Protein AF-A0A7C9EKF6-F1 (afdb_monomer)

Secondary structure (DSSP, 8-state):
----TTSBPP-EEEEE-TTSSS--EEEEE-SS--BS-EEEE-TTS-EEEE--EEEE-SSTT-EEEE--S-EEE-TTSPTTSSEEEPPP-SS---TTEEEEE-TTS-EEEEES---TT--SSSSSPPP---EEE--GGGSGGGGGG--------S---TT-----

Structure (mmCIF, N/CA/C/O backbone):
data_AF-A0A7C9EKF6-F1
#
_entry.id   AF-A0A7C9EKF6-F1
#
loop_
_atom_site.group_PDB
_atom_site.id
_atom_site.type_symbol
_atom_site.label_atom_id
_atom_site.label_alt_id
_atom_site.label_comp_id
_atom_site.label_asym_id
_atom_site.label_entity_id
_atom_site.label_seq_id
_atom_site.pdbx_PDB_ins_code
_atom_site.Cartn_x
_atom_site.Cartn_y
_atom_site.Cartn_z
_atom_site.occupancy
_atom_site.B_iso_or_equiv
_atom_site.auth_seq_id
_atom_site.auth_comp_id
_atom_site.auth_asym_id
_atom_site.auth_atom_id
_atom_site.pdbx_PDB_model_num
ATOM 1 N N . ILE A 1 1 ? 19.848 14.556 -19.584 1.00 53.09 1 ILE A N 1
ATOM 2 C CA . ILE A 1 1 ? 20.195 13.700 -18.424 1.00 53.09 1 ILE A CA 1
ATOM 3 C C . ILE A 1 1 ? 19.527 12.355 -18.681 1.00 53.09 1 ILE A C 1
ATOM 5 O O . ILE A 1 1 ? 18.307 12.338 -18.763 1.00 53.09 1 ILE A O 1
ATOM 9 N N . LYS A 1 2 ? 20.280 11.275 -18.939 1.00 56.12 2 LYS A N 1
ATOM 10 C CA . LYS A 1 2 ? 19.692 9.925 -18.949 1.00 56.12 2 LYS A CA 1
ATOM 11 C C . LYS A 1 2 ? 19.492 9.539 -17.488 1.00 56.12 2 LYS A C 1
ATOM 13 O O . LYS A 1 2 ? 20.471 9.480 -16.753 1.00 56.12 2 LYS A O 1
ATOM 18 N N . MET A 1 3 ? 18.243 9.377 -17.076 1.00 79.69 3 MET A N 1
ATOM 19 C CA . MET A 1 3 ? 17.925 8.862 -15.749 1.00 79.69 3 MET A CA 1
ATOM 20 C C . MET A 1 3 ? 18.170 7.351 -15.751 1.00 79.69 3 MET A C 1
ATOM 22 O O . MET A 1 3 ? 17.822 6.673 -16.718 1.00 79.69 3 MET A O 1
ATOM 26 N N . ASP A 1 4 ? 18.813 6.845 -14.704 1.00 87.94 4 ASP A N 1
ATOM 27 C CA . ASP A 1 4 ? 19.128 5.428 -14.551 1.00 87.94 4 ASP A CA 1
ATOM 28 C C . ASP A 1 4 ? 18.017 4.734 -13.755 1.00 87.94 4 ASP A C 1
ATOM 30 O O . ASP A 1 4 ? 17.810 4.997 -12.570 1.00 87.94 4 ASP A O 1
ATOM 34 N N . THR A 1 5 ? 17.295 3.847 -14.436 1.00 90.75 5 THR A N 1
ATOM 35 C CA . THR A 1 5 ? 16.162 3.098 -13.873 1.00 90.75 5 THR A CA 1
ATOM 36 C C . THR A 1 5 ? 16.583 1.995 -12.901 1.00 90.75 5 THR A C 1
ATOM 38 O O . THR A 1 5 ? 15.719 1.384 -12.275 1.00 90.75 5 THR A O 1
ATOM 41 N N . THR A 1 6 ? 17.886 1.727 -12.776 1.00 93.25 6 THR A N 1
ATOM 42 C CA . THR A 1 6 ? 18.444 0.642 -11.956 1.00 93.25 6 THR A CA 1
ATOM 43 C C . THR A 1 6 ? 18.932 1.109 -10.588 1.00 93.25 6 THR A C 1
ATOM 45 O O . THR A 1 6 ? 19.196 0.274 -9.722 1.00 93.25 6 THR A O 1
ATOM 48 N N . ILE A 1 7 ? 18.994 2.428 -10.353 1.00 95.19 7 ILE A N 1
ATOM 49 C CA . ILE A 1 7 ? 19.377 2.988 -9.051 1.00 95.19 7 ILE A CA 1
ATOM 50 C C . ILE A 1 7 ? 18.410 2.450 -7.989 1.00 95.19 7 ILE A C 1
ATOM 52 O O . ILE A 1 7 ? 17.205 2.669 -8.125 1.00 95.19 7 ILE A O 1
ATOM 56 N N . PRO A 1 8 ? 18.889 1.746 -6.950 1.00 96.50 8 PRO A N 1
ATOM 57 C CA . PRO A 1 8 ? 18.015 1.152 -5.951 1.00 96.50 8 PRO A CA 1
ATOM 58 C C . PRO A 1 8 ? 17.297 2.231 -5.136 1.00 96.50 8 PRO A C 1
ATOM 60 O O . PRO A 1 8 ? 17.878 3.254 -4.769 1.00 96.50 8 PRO A O 1
ATOM 63 N N . ALA A 1 9 ? 16.029 1.978 -4.833 1.00 96.62 9 ALA A N 1
ATOM 64 C CA . ALA A 1 9 ? 15.274 2.742 -3.857 1.00 96.62 9 ALA A CA 1
ATOM 65 C C . ALA A 1 9 ? 15.889 2.579 -2.456 1.00 96.62 9 ALA A C 1
ATOM 67 O O . ALA A 1 9 ? 16.579 1.598 -2.170 1.00 96.62 9 ALA A O 1
ATOM 68 N N . HIS A 1 10 ? 15.595 3.522 -1.562 1.00 95.62 10 HIS A N 1
ATOM 69 C CA . HIS A 1 10 ? 15.954 3.397 -0.152 1.00 95.62 10 HIS A CA 1
ATOM 70 C C . HIS A 1 10 ? 14.870 2.619 0.612 1.00 95.62 10 HIS A C 1
ATOM 72 O O . HIS A 1 10 ? 13.678 2.771 0.329 1.00 95.62 10 HIS A O 1
ATOM 78 N N . GLY A 1 11 ? 15.282 1.772 1.558 1.00 96.00 11 GLY A N 1
ATOM 79 C CA . GLY A 1 11 ? 14.382 0.938 2.364 1.00 96.00 11 GLY A CA 1
ATOM 80 C C . GLY A 1 11 ? 13.872 1.598 3.645 1.00 96.00 11 GLY A C 1
ATOM 81 O O . GLY A 1 11 ? 12.924 1.094 4.242 1.00 96.00 11 GLY A O 1
ATOM 82 N N . SER A 1 12 ? 14.454 2.728 4.054 1.00 96.31 12 SER A N 1
ATOM 83 C CA . SER A 1 12 ? 14.126 3.373 5.329 1.00 96.31 12 SER A CA 1
ATOM 84 C C . SER A 1 12 ? 12.638 3.684 5.492 1.00 96.31 12 SER A C 1
ATOM 86 O O . SER A 1 12 ? 12.027 4.336 4.642 1.00 96.31 12 SER A O 1
ATOM 88 N N . CYS A 1 13 ? 12.106 3.347 6.658 1.00 96.12 13 CYS A N 1
ATOM 89 C CA . CYS A 1 13 ? 10.797 3.733 7.150 1.00 96.12 13 CYS A CA 1
ATOM 90 C C . CYS A 1 13 ? 10.971 4.436 8.498 1.00 96.12 13 CYS A C 1
ATOM 92 O O . CYS A 1 13 ? 11.656 3.928 9.383 1.00 96.12 13 CYS A O 1
ATOM 94 N N . GLY A 1 14 ? 10.376 5.619 8.637 1.00 95.00 14 GLY A N 1
ATOM 95 C CA . GLY A 1 14 ? 10.417 6.400 9.868 1.00 95.00 14 GLY A CA 1
ATOM 96 C C . GLY A 1 14 ? 9.031 6.527 10.484 1.00 95.00 14 GLY A C 1
ATOM 97 O O . GLY A 1 14 ? 8.074 6.878 9.793 1.00 95.00 14 GLY A O 1
ATOM 98 N N . ARG A 1 15 ? 8.934 6.304 11.794 1.00 94.31 15 ARG A N 1
ATOM 99 C CA . ARG A 1 15 ? 7.745 6.596 12.602 1.00 94.31 15 ARG A CA 1
ATOM 100 C C . ARG A 1 15 ? 8.068 7.687 13.611 1.00 94.31 15 ARG A C 1
ATOM 102 O O . ARG A 1 15 ? 9.132 7.680 14.219 1.00 94.31 15 ARG A O 1
ATOM 109 N N . ILE A 1 16 ? 7.130 8.603 13.821 1.00 95.75 16 ILE A N 1
ATOM 110 C CA . ILE A 1 16 ? 7.262 9.670 14.810 1.00 95.75 16 ILE A CA 1
ATOM 111 C C . ILE A 1 16 ? 5.938 9.883 15.534 1.00 95.75 16 ILE A C 1
ATOM 113 O O . ILE A 1 16 ? 4.869 9.888 14.923 1.00 95.75 16 ILE A O 1
ATOM 117 N N . VAL A 1 17 ? 6.009 10.101 16.845 1.00 96.12 17 VAL A N 1
ATOM 118 C CA . VAL A 1 17 ? 4.893 10.666 17.608 1.00 96.12 17 VAL A CA 1
ATOM 119 C C . VAL A 1 17 ? 5.067 12.179 17.594 1.00 96.12 17 VAL A C 1
ATOM 121 O O . VAL A 1 17 ? 5.754 12.744 18.442 1.00 96.12 17 VAL A O 1
ATOM 124 N N . ALA A 1 18 ? 4.470 12.836 16.598 1.00 96.75 18 ALA A N 1
ATOM 125 C CA . ALA A 1 18 ? 4.680 14.264 16.337 1.00 96.75 18 ALA A CA 1
ATOM 126 C C . ALA A 1 18 ? 4.273 15.183 17.506 1.00 96.75 18 ALA A C 1
ATOM 128 O O . ALA A 1 18 ? 4.766 16.300 17.610 1.00 96.75 18 ALA A O 1
ATOM 129 N N . THR A 1 19 ? 3.386 14.715 18.387 1.00 97.69 19 THR A N 1
ATOM 130 C CA . THR A 1 19 ? 2.901 15.454 19.563 1.00 97.69 19 THR A CA 1
ATOM 131 C C . THR A 1 19 ? 3.679 15.151 20.848 1.00 97.69 19 THR A C 1
ATOM 133 O O . THR A 1 19 ? 3.285 15.623 21.913 1.00 97.69 19 THR A O 1
ATOM 136 N N . SER A 1 20 ? 4.742 14.341 20.788 1.00 97.25 20 SER A N 1
ATOM 137 C CA . SER A 1 20 ? 5.625 14.095 21.937 1.00 97.25 20 SER A CA 1
ATOM 138 C C . SER A 1 20 ? 6.315 15.399 22.377 1.00 97.25 20 SER A C 1
ATOM 140 O O . SER A 1 20 ? 6.689 16.185 21.505 1.00 97.25 20 SER A O 1
ATOM 142 N N . PRO A 1 21 ? 6.547 15.633 23.688 1.00 97.56 21 PRO A N 1
ATOM 143 C CA . PRO A 1 21 ? 7.360 16.761 24.156 1.00 97.56 21 PRO A CA 1
ATOM 144 C C . PRO A 1 21 ? 8.783 16.780 23.575 1.00 97.56 21 PRO A C 1
ATOM 146 O O . PRO A 1 21 ? 9.361 17.852 23.424 1.00 97.56 21 PRO A O 1
ATOM 149 N N . ASP A 1 22 ? 9.322 15.602 23.246 1.00 97.31 22 ASP A N 1
ATOM 150 C CA . ASP A 1 22 ? 10.591 15.408 22.538 1.00 97.31 22 ASP A CA 1
ATOM 151 C C . ASP A 1 22 ? 10.361 14.405 21.388 1.00 97.31 22 ASP A C 1
ATOM 153 O O . ASP A 1 22 ? 10.321 13.188 21.615 1.00 97.31 22 ASP A O 1
ATOM 157 N N . PRO A 1 23 ? 10.029 14.881 20.175 1.00 97.19 23 PRO A N 1
ATOM 158 C CA . PRO A 1 23 ? 9.659 14.018 19.063 1.00 97.19 23 PRO A CA 1
ATOM 159 C C . PRO A 1 23 ? 10.908 13.449 18.379 1.00 97.19 23 PRO A C 1
ATOM 161 O O . PRO A 1 23 ? 11.688 14.167 17.756 1.00 97.19 23 PRO A O 1
ATOM 164 N N . VAL A 1 24 ? 11.058 12.128 18.447 1.00 97.00 24 VAL A N 1
ATOM 165 C CA . VAL A 1 24 ? 12.168 11.388 17.835 1.00 97.00 24 VAL A CA 1
ATOM 166 C C . VAL A 1 24 ? 11.661 10.419 16.772 1.00 97.00 24 VAL A C 1
ATOM 168 O O . VAL A 1 24 ? 10.595 9.817 16.920 1.00 97.00 24 VAL A O 1
ATOM 171 N N . TRP A 1 25 ? 12.427 10.274 15.691 1.00 96.19 25 TRP A N 1
ATOM 172 C CA . TRP A 1 25 ? 12.151 9.282 14.657 1.00 96.19 25 TRP A CA 1
ATOM 173 C C . TRP A 1 25 ? 12.612 7.896 15.113 1.00 96.19 25 TRP A C 1
ATOM 175 O O . TRP A 1 25 ? 13.795 7.683 15.375 1.00 96.19 25 TRP A O 1
ATOM 185 N N . GLU 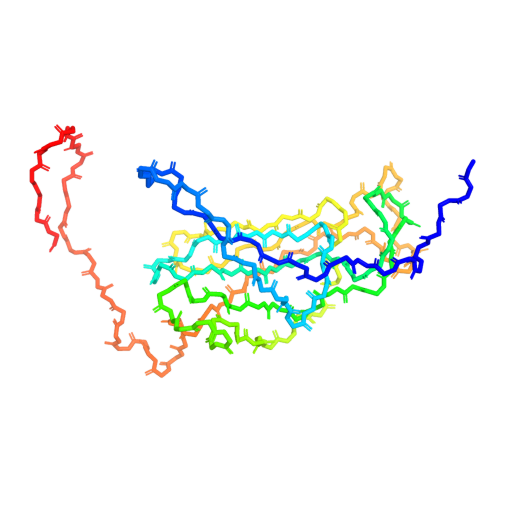A 1 26 ? 11.688 6.943 15.151 1.00 94.44 26 GLU A N 1
ATOM 186 C CA . GLU A 1 26 ? 12.006 5.519 15.166 1.00 94.44 26 GLU A CA 1
ATOM 187 C C . GLU A 1 26 ? 12.225 5.067 13.722 1.00 94.44 26 GLU A C 1
ATOM 189 O O . GLU A 1 26 ? 11.282 5.048 12.926 1.00 94.44 26 GLU A O 1
ATOM 194 N N . MET A 1 27 ? 13.472 4.747 13.380 1.00 95.88 27 MET A N 1
ATOM 195 C CA . MET A 1 27 ? 13.859 4.336 12.032 1.00 95.88 27 MET A CA 1
ATOM 196 C C . MET A 1 27 ? 13.999 2.817 11.946 1.00 95.88 27 MET A C 1
ATOM 198 O O . MET A 1 27 ? 14.649 2.197 12.787 1.00 95.88 27 MET A O 1
ATOM 202 N N . GLU A 1 28 ? 13.430 2.233 10.899 1.00 96.06 28 GLU A N 1
ATOM 203 C CA . GLU A 1 28 ? 13.530 0.815 10.556 1.00 96.06 28 GLU A CA 1
ATOM 204 C C . GLU A 1 28 ? 13.753 0.663 9.045 1.00 96.06 28 GLU A C 1
ATOM 206 O O . GLU A 1 28 ? 13.502 1.586 8.273 1.00 96.06 28 GLU A O 1
ATOM 211 N N . GLU A 1 29 ? 14.204 -0.508 8.605 1.00 96.94 29 GLU A N 1
ATOM 212 C CA . GLU A 1 29 ? 14.311 -0.833 7.181 1.00 96.94 29 GLU A CA 1
ATOM 213 C C . GLU A 1 29 ? 13.126 -1.702 6.754 1.00 96.94 29 GLU A C 1
ATOM 215 O O . GLU A 1 29 ? 12.807 -2.706 7.397 1.00 96.94 29 GLU A O 1
ATOM 220 N N . MET A 1 30 ? 12.458 -1.315 5.667 1.00 97.25 30 MET A N 1
ATOM 221 C CA . MET A 1 30 ? 11.392 -2.117 5.075 1.00 97.25 30 MET A CA 1
ATOM 222 C C . MET A 1 30 ? 11.959 -3.399 4.446 1.00 97.25 30 MET A C 1
ATOM 224 O O . MET A 1 30 ? 13.061 -3.380 3.897 1.00 97.25 30 MET A O 1
ATOM 228 N N . PRO A 1 31 ? 11.172 -4.493 4.393 1.00 97.38 31 PRO A N 1
ATOM 229 C CA . PRO A 1 31 ? 11.566 -5.714 3.682 1.00 97.38 31 PRO A C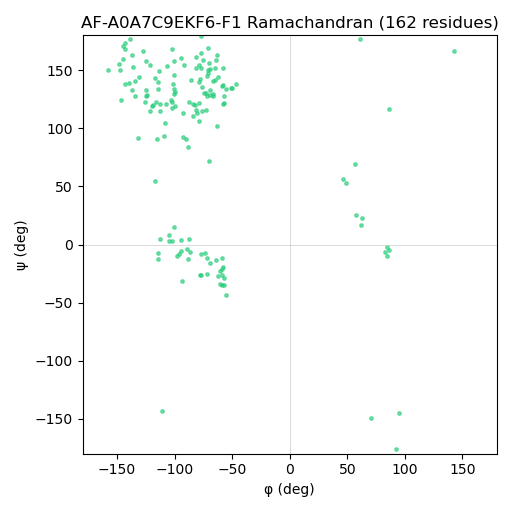A 1
ATOM 230 C C . PRO A 1 31 ? 11.846 -5.504 2.186 1.00 97.38 31 PRO A C 1
ATOM 232 O O . PRO A 1 31 ? 12.606 -6.260 1.589 1.00 97.38 31 PRO A O 1
ATOM 235 N N . PHE A 1 32 ? 11.221 -4.485 1.588 1.00 97.50 32 PHE A N 1
ATOM 236 C CA . PHE A 1 32 ? 11.440 -4.075 0.206 1.00 97.50 32 PHE A CA 1
ATOM 237 C C . PHE A 1 32 ? 11.588 -2.560 0.148 1.00 97.50 32 PHE A C 1
ATOM 239 O O . PHE A 1 32 ? 10.713 -1.832 0.625 1.00 97.50 32 PHE A O 1
ATOM 246 N N . ALA A 1 33 ? 12.664 -2.089 -0.476 1.00 96.94 33 ALA A N 1
ATOM 247 C CA . ALA A 1 33 ? 12.807 -0.680 -0.800 1.00 96.94 33 ALA A CA 1
ATOM 248 C C . ALA A 1 33 ? 11.735 -0.259 -1.808 1.00 96.94 33 ALA A C 1
ATOM 250 O O . ALA A 1 33 ? 11.378 -1.030 -2.699 1.00 96.94 33 ALA A O 1
ATOM 251 N N . ARG A 1 34 ? 11.189 0.950 -1.657 1.00 97.44 34 ARG A N 1
ATOM 252 C CA . ARG A 1 34 ? 10.004 1.349 -2.420 1.00 97.44 34 ARG A CA 1
ATOM 253 C C . ARG A 1 34 ? 10.014 2.834 -2.746 1.00 97.44 34 ARG A C 1
ATOM 255 O O . ARG A 1 34 ? 10.043 3.676 -1.856 1.00 97.44 34 ARG A O 1
ATOM 262 N N . ILE A 1 35 ? 9.907 3.148 -4.030 1.00 96.69 35 ILE A N 1
ATOM 263 C CA . ILE A 1 35 ? 9.483 4.458 -4.538 1.00 96.69 35 ILE A CA 1
ATOM 264 C C . ILE A 1 35 ? 8.066 4.345 -5.091 1.00 96.69 35 ILE A C 1
ATOM 266 O O . ILE A 1 35 ? 7.678 3.275 -5.549 1.00 96.69 35 ILE A O 1
ATOM 270 N N . MET A 1 36 ? 7.307 5.446 -5.101 1.00 96.06 36 MET A N 1
ATOM 271 C CA . MET A 1 36 ? 5.925 5.476 -5.625 1.00 96.06 36 MET A CA 1
ATOM 272 C C . MET A 1 36 ? 4.977 4.483 -4.934 1.00 96.06 36 MET A C 1
ATOM 274 O O . MET A 1 36 ? 4.009 4.030 -5.535 1.00 96.06 36 MET A O 1
ATOM 278 N N . GLY A 1 37 ? 5.281 4.109 -3.691 1.00 96.62 37 GLY A N 1
ATOM 279 C CA . GLY A 1 37 ? 4.381 3.308 -2.878 1.00 96.62 37 GLY A CA 1
ATOM 280 C C . GLY A 1 37 ? 3.241 4.145 -2.313 1.00 96.62 37 GLY A C 1
ATOM 281 O O . GLY A 1 37 ? 3.408 5.334 -2.041 1.00 96.62 37 GLY A O 1
ATOM 282 N N . ASP A 1 38 ? 2.117 3.492 -2.073 1.00 98.06 38 ASP A N 1
ATOM 283 C CA . ASP A 1 38 ? 1.003 4.014 -1.297 1.00 98.06 38 ASP A CA 1
ATOM 284 C C . ASP A 1 38 ? 1.043 3.421 0.120 1.00 98.06 38 ASP A C 1
ATOM 286 O O . ASP A 1 38 ? 1.410 2.257 0.313 1.00 98.06 38 ASP A O 1
ATOM 290 N N . MET A 1 39 ? 0.628 4.212 1.111 1.00 97.75 39 MET A N 1
ATOM 291 C CA . MET A 1 39 ? 0.416 3.765 2.490 1.00 97.75 39 MET A CA 1
ATOM 292 C C . MET A 1 39 ? -1.045 3.988 2.869 1.00 97.75 39 MET A C 1
ATOM 294 O O . MET A 1 39 ? -1.525 5.120 2.870 1.00 97.75 39 MET A O 1
ATOM 298 N N . VAL A 1 40 ? -1.752 2.909 3.196 1.00 98.50 40 VAL A N 1
ATOM 299 C CA . VAL A 1 40 ? -3.189 2.922 3.486 1.00 98.50 40 VAL A CA 1
ATOM 300 C C . VAL A 1 40 ? -3.416 2.456 4.918 1.00 98.50 40 VAL A C 1
ATOM 302 O O . VAL A 1 40 ? -3.072 1.329 5.267 1.00 98.50 40 VAL A O 1
ATOM 305 N N . MET A 1 41 ? -4.016 3.307 5.751 1.00 98.06 41 MET A N 1
ATOM 306 C CA . MET A 1 41 ? -4.470 2.902 7.085 1.00 98.06 41 MET A CA 1
ATOM 307 C C . MET A 1 41 ? -5.659 1.948 6.957 1.00 98.06 41 MET A C 1
ATOM 309 O O . MET A 1 41 ? -6.625 2.252 6.259 1.00 98.06 41 MET A O 1
ATOM 313 N N . LEU A 1 42 ? -5.588 0.800 7.625 1.00 98.19 42 LEU A N 1
ATOM 314 C CA . LEU A 1 42 ? -6.650 -0.201 7.652 1.00 98.19 42 LEU A CA 1
ATOM 315 C C . LEU A 1 42 ? -7.547 -0.008 8.889 1.00 98.19 42 LEU A C 1
ATOM 317 O O . LEU A 1 42 ? -7.100 0.563 9.885 1.00 98.19 42 LEU A O 1
ATOM 321 N N . PRO A 1 43 ? -8.784 -0.544 8.892 1.00 96.19 43 PRO A N 1
ATOM 322 C CA . PRO A 1 43 ? -9.670 -0.502 10.060 1.00 96.19 43 PRO A CA 1
ATOM 323 C C . PRO A 1 43 ? -9.087 -1.159 11.319 1.00 96.19 43 PRO A C 1
ATOM 325 O O . PRO A 1 43 ? -9.547 -0.888 12.422 1.00 96.19 43 PRO A O 1
ATOM 328 N N . THR A 1 44 ? -8.07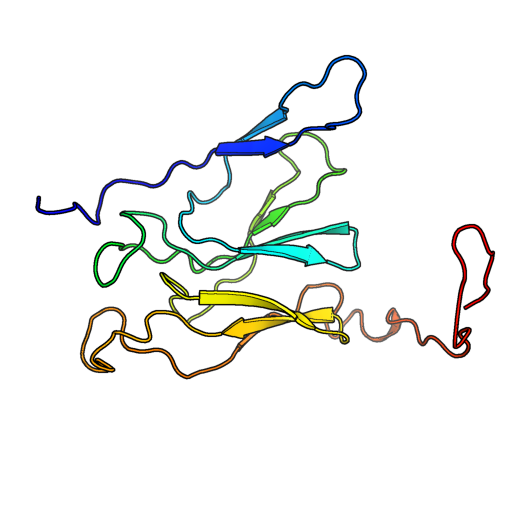5 -2.018 11.164 1.00 95.06 44 THR A N 1
ATOM 329 C CA . THR A 1 44 ? -7.344 -2.656 12.268 1.00 95.06 44 THR A CA 1
ATOM 330 C C . THR A 1 44 ? -6.325 -1.733 12.945 1.00 95.06 44 THR A C 1
ATOM 332 O O . THR A 1 44 ? -5.751 -2.127 13.954 1.00 95.06 44 THR A O 1
ATOM 335 N N . GLY A 1 45 ? -6.068 -0.537 12.402 1.00 96.25 45 GLY A N 1
ATOM 336 C CA . GLY A 1 45 ? -4.985 0.355 12.842 1.00 96.25 45 GLY A CA 1
ATOM 337 C C . GLY A 1 45 ? -3.614 0.012 12.244 1.00 96.25 45 GLY A C 1
ATOM 338 O O . GLY A 1 45 ? -2.657 0.767 12.407 1.00 96.25 45 GLY A O 1
ATOM 339 N N . GLU A 1 46 ? -3.514 -1.099 11.512 1.00 97.75 46 GLU A N 1
ATOM 340 C CA . GLU A 1 46 ? -2.330 -1.461 10.731 1.00 97.75 46 GLU A CA 1
ATOM 341 C C . GLU A 1 46 ? -2.245 -0.612 9.451 1.00 97.75 46 GLU A C 1
ATOM 343 O O . GLU A 1 46 ? -3.247 -0.089 8.958 1.00 97.75 46 GLU A O 1
ATOM 348 N N . VAL A 1 47 ? -1.048 -0.497 8.878 1.00 98.31 47 VAL A N 1
ATOM 349 C CA . VAL A 1 47 ? -0.804 0.252 7.640 1.00 98.31 47 VAL A CA 1
ATOM 350 C C . VAL A 1 47 ? -0.406 -0.715 6.532 1.00 98.31 47 VAL A C 1
ATOM 352 O O . VAL A 1 47 ? 0.591 -1.423 6.642 1.00 98.31 47 VAL A O 1
ATOM 355 N N . LEU A 1 48 ? -1.168 -0.744 5.443 1.00 98.69 48 LEU A N 1
ATOM 356 C CA . LEU A 1 48 ? -0.794 -1.459 4.229 1.00 98.69 48 LEU A CA 1
ATOM 357 C C . LEU A 1 48 ? 0.121 -0.577 3.377 1.00 98.69 48 LEU A C 1
ATOM 359 O O . LEU A 1 48 ? -0.289 0.496 2.943 1.00 98.69 48 LEU A O 1
ATOM 363 N N . ILE A 1 49 ? 1.327 -1.056 3.096 1.00 98.56 49 ILE A N 1
ATOM 364 C CA . ILE A 1 49 ? 2.276 -0.449 2.162 1.00 98.56 49 ILE A CA 1
ATOM 365 C C . ILE A 1 49 ? 2.235 -1.259 0.860 1.00 98.56 49 ILE A C 1
ATOM 367 O O . ILE A 1 49 ? 2.538 -2.453 0.862 1.00 98.56 49 ILE A O 1
ATOM 371 N N . ILE A 1 50 ? 1.841 -0.642 -0.253 1.00 98.56 50 ILE A N 1
ATOM 372 C CA . ILE A 1 50 ? 1.582 -1.328 -1.533 1.00 98.56 50 ILE A CA 1
ATOM 373 C C . ILE A 1 50 ? 1.986 -0.448 -2.723 1.00 98.56 50 ILE A C 1
ATOM 375 O O . ILE A 1 50 ? 2.311 0.719 -2.532 1.00 98.56 50 ILE A O 1
ATOM 379 N N . ASN A 1 51 ? 1.979 -0.997 -3.943 1.00 97.94 51 ASN A N 1
ATOM 380 C CA . ASN A 1 51 ? 2.375 -0.320 -5.188 1.00 97.94 51 ASN A CA 1
ATOM 381 C C . ASN A 1 51 ? 3.841 0.153 -5.211 1.00 97.94 51 ASN A C 1
ATOM 383 O O . ASN A 1 51 ? 4.589 0.011 -4.257 1.00 97.94 51 ASN A O 1
ATOM 387 N N . GLY A 1 52 ? 4.294 0.717 -6.313 1.00 97.31 52 GLY A N 1
ATOM 388 C CA . GLY A 1 52 ? 5.627 1.262 -6.480 1.00 97.31 52 GLY A CA 1
ATOM 389 C C . GLY A 1 52 ? 6.669 0.306 -7.058 1.00 97.31 52 GLY A C 1
ATOM 390 O O . GLY A 1 52 ? 6.405 -0.835 -7.443 1.00 97.31 52 GLY A O 1
ATOM 391 N N . ALA A 1 53 ? 7.892 0.821 -7.108 1.00 97.50 53 ALA A N 1
ATOM 392 C CA . ALA A 1 53 ? 9.067 0.194 -7.701 1.00 97.50 53 ALA A CA 1
ATOM 393 C C . ALA A 1 53 ? 10.207 0.100 -6.688 1.00 97.50 53 ALA A C 1
ATOM 395 O O . ALA A 1 53 ? 10.258 0.883 -5.741 1.00 97.50 53 ALA A O 1
ATOM 396 N N . GLN A 1 54 ? 11.149 -0.811 -6.914 1.00 98.25 54 GLN A N 1
ATOM 397 C CA . GLN A 1 54 ? 12.350 -0.951 -6.088 1.00 98.25 54 GLN A CA 1
ATOM 398 C C . GLN A 1 54 ? 13.560 -0.208 -6.672 1.00 98.25 54 GLN A C 1
ATOM 400 O O . GLN A 1 54 ? 14.584 -0.114 -5.999 1.00 98.25 54 GLN A O 1
ATOM 405 N N . SER A 1 55 ? 13.457 0.329 -7.895 1.00 97.56 55 SER A N 1
ATOM 406 C CA . SER A 1 55 ? 14.549 1.043 -8.562 1.00 97.56 55 SER A CA 1
ATOM 407 C C . SER A 1 55 ? 14.056 2.182 -9.465 1.00 97.56 55 SER A C 1
ATOM 409 O O . SER A 1 55 ? 12.973 2.107 -10.050 1.00 97.56 55 SER A O 1
ATOM 411 N N . GLY A 1 56 ? 14.881 3.220 -9.614 1.00 95.56 56 GLY A N 1
ATOM 412 C CA . GLY A 1 56 ? 14.669 4.357 -10.511 1.00 95.56 56 GLY A CA 1
ATOM 413 C C . GLY A 1 56 ? 14.008 5.565 -9.845 1.00 95.56 56 GLY A C 1
ATOM 414 O O . GLY A 1 56 ? 14.286 5.884 -8.690 1.00 95.56 56 GLY A O 1
ATOM 415 N N . THR A 1 57 ? 13.162 6.283 -10.585 1.00 93.81 57 THR A N 1
ATOM 416 C CA . THR A 1 57 ? 12.483 7.505 -10.123 1.00 93.81 57 THR A CA 1
ATOM 417 C C . THR A 1 57 ? 11.054 7.610 -10.660 1.00 93.81 57 THR A C 1
ATOM 419 O O . THR A 1 57 ? 10.601 6.797 -11.464 1.00 93.81 57 THR A O 1
ATOM 422 N N . GLN A 1 58 ? 10.310 8.613 -10.188 1.00 91.50 58 GLN A N 1
ATOM 423 C CA . GLN A 1 58 ? 8.968 8.890 -10.697 1.00 91.50 58 GLN A CA 1
ATOM 424 C C . GLN A 1 58 ? 9.019 9.414 -12.134 1.00 91.50 58 GLN A C 1
ATOM 426 O O . GLN A 1 58 ? 9.768 10.344 -12.431 1.00 91.50 58 GLN A O 1
ATOM 431 N N . GLY A 1 59 ? 8.178 8.856 -13.000 1.00 90.00 59 GLY A N 1
ATOM 432 C CA . GLY A 1 59 ? 8.043 9.251 -14.397 1.00 90.00 59 GLY A CA 1
ATOM 433 C C . GLY A 1 59 ? 7.806 8.052 -15.309 1.00 90.00 59 GLY A C 1
ATOM 434 O O . GLY A 1 59 ? 7.973 6.897 -14.913 1.00 90.00 59 GLY A O 1
ATOM 435 N N . PHE A 1 60 ? 7.404 8.330 -16.546 1.00 89.06 60 PHE A N 1
ATOM 436 C CA . PHE A 1 60 ? 7.234 7.298 -17.565 1.00 89.06 60 PHE A CA 1
ATOM 437 C C . PHE A 1 60 ? 8.581 6.680 -17.926 1.00 89.06 60 PHE A C 1
ATOM 439 O O . PHE A 1 60 ? 9.512 7.411 -18.246 1.00 89.06 60 PHE A O 1
ATOM 446 N N . GLU A 1 61 ? 8.677 5.348 -17.868 1.00 89.44 61 GLU A N 1
ATOM 447 C CA . GLU A 1 61 ? 9.883 4.598 -18.267 1.00 89.44 61 GLU A CA 1
ATOM 448 C C . GLU A 1 61 ? 11.130 4.939 -17.419 1.00 89.44 61 GLU A C 1
ATOM 450 O O . GLU A 1 61 ? 12.255 4.639 -17.809 1.00 89.44 61 GLU A O 1
ATOM 455 N N . LEU A 1 62 ? 10.939 5.559 -16.244 1.00 92.88 62 LEU A N 1
ATOM 456 C CA . LEU A 1 62 ? 12.024 5.996 -15.352 1.00 92.88 62 LEU A CA 1
ATOM 457 C C . LEU A 1 62 ? 12.245 5.077 -14.142 1.00 92.88 62 LEU A C 1
ATOM 459 O O . LEU A 1 62 ? 13.112 5.352 -13.312 1.00 92.88 62 LEU A O 1
ATOM 463 N N . ALA A 1 63 ? 11.500 3.978 -14.045 1.00 94.75 63 ALA A N 1
ATOM 464 C CA . ALA A 1 63 ? 11.598 3.009 -12.962 1.00 94.75 63 ALA A CA 1
ATOM 465 C C . ALA A 1 63 ? 11.575 1.577 -13.492 1.00 94.75 63 ALA A C 1
ATOM 467 O O . ALA A 1 63 ? 10.993 1.295 -14.539 1.00 94.75 63 ALA A O 1
ATOM 468 N N . SER A 1 64 ? 12.191 0.677 -12.736 1.00 95.50 64 SER A N 1
ATOM 469 C CA . SER A 1 64 ? 12.236 -0.757 -13.018 1.00 95.50 64 SER A CA 1
ATOM 470 C C . SER A 1 64 ? 12.045 -1.549 -11.723 1.00 95.50 64 SER A C 1
ATOM 472 O O . SER A 1 64 ? 11.939 -0.965 -10.642 1.00 95.50 64 SER A O 1
ATOM 474 N N . ASN A 1 65 ? 11.994 -2.880 -11.826 1.00 96.69 65 ASN A N 1
ATOM 475 C CA . ASN A 1 65 ? 11.862 -3.781 -10.678 1.00 96.69 65 ASN A CA 1
ATOM 476 C C . ASN A 1 65 ? 10.601 -3.473 -9.834 1.00 96.69 65 ASN A C 1
ATOM 478 O O . ASN A 1 65 ? 10.704 -2.952 -8.717 1.00 96.69 65 ASN A O 1
ATOM 482 N N . PRO A 1 66 ? 9.392 -3.736 -10.368 1.00 96.94 66 PRO A N 1
ATOM 483 C CA . PRO A 1 66 ? 8.146 -3.442 -9.668 1.00 96.94 66 PRO A CA 1
ATOM 484 C C . PRO A 1 66 ? 8.071 -4.167 -8.322 1.00 96.94 66 PRO A C 1
ATOM 486 O O . PRO A 1 66 ? 8.386 -5.353 -8.213 1.00 96.94 66 PRO A O 1
ATOM 489 N N . CYS A 1 67 ? 7.618 -3.465 -7.286 1.00 97.81 67 CYS A N 1
ATOM 490 C CA . CYS A 1 67 ? 7.476 -4.044 -5.958 1.00 97.81 67 CYS A CA 1
ATOM 491 C C . CYS A 1 67 ? 6.089 -4.688 -5.808 1.00 97.81 67 CYS A C 1
ATOM 493 O O . CYS A 1 67 ? 5.146 -4.071 -5.309 1.00 97.81 67 CYS A O 1
ATOM 495 N N . LEU A 1 68 ? 5.968 -5.937 -6.269 1.00 97.69 68 LEU A N 1
ATOM 496 C CA . LEU A 1 68 ? 4.694 -6.667 -6.318 1.00 97.69 68 LEU A CA 1
ATOM 497 C C . LEU A 1 68 ? 4.179 -7.113 -4.946 1.00 97.69 68 LEU A C 1
ATOM 499 O O . LEU A 1 68 ? 2.977 -7.323 -4.792 1.00 97.69 68 LEU A O 1
ATOM 503 N N . ASN A 1 69 ? 5.066 -7.282 -3.965 1.00 98.38 69 ASN A N 1
ATOM 504 C CA . ASN A 1 69 ? 4.701 -7.688 -2.614 1.00 98.38 69 ASN A CA 1
ATOM 505 C C . ASN A 1 69 ? 4.225 -6.482 -1.798 1.00 98.38 69 ASN A C 1
ATOM 507 O O . ASN A 1 69 ? 5.008 -5.552 -1.572 1.00 98.38 69 ASN A O 1
ATOM 511 N N . PRO A 1 70 ? 2.982 -6.492 -1.296 1.00 98.31 70 PRO A N 1
ATOM 512 C CA . PRO A 1 70 ? 2.573 -5.570 -0.253 1.00 98.31 70 PRO A CA 1
ATOM 513 C C . PRO A 1 70 ? 3.263 -5.919 1.071 1.00 98.31 70 PRO A C 1
ATOM 515 O O . PRO A 1 70 ? 3.648 -7.067 1.313 1.00 98.31 70 PRO A O 1
ATOM 518 N N . VAL A 1 71 ? 3.380 -4.931 1.950 1.00 98.31 71 VAL A N 1
ATOM 519 C CA . VAL A 1 71 ? 3.892 -5.096 3.312 1.00 98.31 71 VAL A CA 1
ATOM 520 C C . VAL A 1 71 ? 2.855 -4.552 4.285 1.00 98.31 71 VAL A C 1
ATOM 522 O O . VAL A 1 71 ? 2.406 -3.418 4.148 1.00 98.31 71 VAL A O 1
ATOM 525 N N . LEU A 1 72 ? 2.474 -5.354 5.272 1.00 98.31 72 LEU A N 1
ATOM 526 C CA . LEU A 1 72 ? 1.667 -4.910 6.399 1.00 98.31 72 LEU A CA 1
ATOM 527 C C . LEU A 1 72 ? 2.595 -4.378 7.489 1.00 98.31 72 LEU A C 1
ATOM 529 O O . LEU A 1 72 ? 3.475 -5.100 7.956 1.00 98.31 72 LEU A O 1
ATOM 533 N N . TYR A 1 73 ? 2.397 -3.128 7.883 1.00 98.19 73 TYR A N 1
ATOM 534 C CA . TYR A 1 73 ? 3.093 -2.483 8.986 1.00 98.19 73 TYR A CA 1
ATOM 535 C C . TYR A 1 73 ? 2.187 -2.409 10.218 1.00 98.19 73 TYR A C 1
ATOM 537 O O . TYR A 1 73 ? 1.078 -1.877 10.164 1.00 98.19 73 TYR A O 1
ATOM 545 N N . ARG A 1 74 ? 2.670 -2.943 11.338 1.00 97.44 74 ARG A N 1
ATOM 546 C CA . ARG A 1 74 ? 1.966 -3.024 12.620 1.00 97.44 74 ARG A CA 1
ATOM 547 C C . ARG A 1 74 ? 2.610 -2.050 13.611 1.00 97.44 74 ARG A C 1
ATOM 549 O O . ARG A 1 74 ? 3.587 -2.430 14.260 1.00 97.44 74 ARG A O 1
ATOM 556 N N . PRO A 1 75 ? 2.104 -0.810 13.737 1.00 95.31 75 PRO A N 1
ATOM 557 C CA . PRO A 1 75 ? 2.776 0.246 14.502 1.00 95.31 75 PRO A CA 1
ATOM 558 C C . PRO A 1 75 ? 2.933 -0.079 15.994 1.00 95.31 75 PRO A C 1
ATOM 560 O O . PRO A 1 75 ? 3.881 0.393 16.620 1.00 95.31 75 PRO A O 1
ATOM 563 N N . ASP A 1 76 ? 2.038 -0.902 16.545 1.00 94.06 76 ASP A N 1
ATOM 564 C CA . ASP A 1 76 ? 2.022 -1.262 17.968 1.00 94.06 76 ASP A CA 1
ATOM 565 C C . ASP A 1 76 ? 2.921 -2.459 18.309 1.00 94.06 76 ASP A C 1
ATOM 567 O O . ASP A 1 76 ? 3.091 -2.799 19.480 1.00 94.06 76 ASP A O 1
ATOM 571 N N . GLN A 1 77 ? 3.504 -3.122 17.304 1.00 96.06 77 GLN A N 1
ATOM 572 C CA . GLN A 1 77 ? 4.446 -4.212 17.544 1.00 96.06 77 GLN A CA 1
ATOM 573 C C . GLN A 1 77 ? 5.833 -3.668 17.923 1.00 96.06 77 GLN A C 1
ATOM 575 O O . GLN A 1 77 ? 6.190 -2.547 17.540 1.00 96.06 77 GLN A O 1
ATOM 580 N N . PRO A 1 78 ? 6.648 -4.448 18.655 1.00 94.19 78 PRO A N 1
ATOM 581 C CA . PRO A 1 78 ? 8.039 -4.095 18.910 1.00 94.19 78 PRO A CA 1
ATOM 582 C C . PRO A 1 78 ? 8.837 -3.910 17.614 1.00 94.19 78 PRO A C 1
ATOM 584 O O . PRO A 1 78 ? 8.545 -4.544 16.594 1.00 94.19 78 PRO A O 1
ATOM 587 N N . LEU A 1 79 ? 9.876 -3.073 17.679 1.00 92.06 79 LEU A N 1
ATOM 588 C CA . LEU A 1 79 ? 10.822 -2.861 16.581 1.00 92.06 79 LEU A CA 1
ATOM 589 C C . LEU A 1 79 ? 11.352 -4.205 16.055 1.00 92.06 79 LEU A C 1
ATOM 591 O O . LEU A 1 79 ? 11.698 -5.094 16.835 1.00 92.06 79 LEU A O 1
ATOM 595 N N . GLY A 1 80 ? 11.386 -4.360 14.730 1.00 91.19 80 GLY A N 1
ATOM 596 C CA . GLY A 1 80 ? 11.796 -5.605 14.067 1.00 91.19 80 GLY A CA 1
ATOM 597 C C . GLY A 1 80 ? 10.691 -6.657 13.900 1.00 91.19 80 GLY A C 1
ATOM 598 O O . GLY A 1 80 ? 10.881 -7.610 13.149 1.00 91.19 80 GLY A O 1
ATOM 599 N N . LEU A 1 81 ? 9.521 -6.478 14.528 1.00 95.12 81 LEU A N 1
ATOM 600 C CA . LEU A 1 81 ? 8.331 -7.328 14.338 1.00 95.12 81 LEU A CA 1
ATOM 601 C C . LEU A 1 81 ? 7.174 -6.590 13.648 1.00 95.12 81 LEU A C 1
ATOM 603 O O . LEU A 1 81 ? 6.075 -7.133 13.513 1.00 95.12 81 LEU A O 1
ATOM 607 N N . ARG A 1 82 ? 7.402 -5.344 13.217 1.00 96.81 82 ARG A N 1
ATOM 608 C CA . ARG A 1 82 ? 6.352 -4.488 12.656 1.00 96.81 82 ARG A CA 1
ATOM 609 C C . ARG A 1 82 ? 6.001 -4.819 11.213 1.00 96.81 82 ARG A C 1
ATOM 611 O O . ARG A 1 82 ? 4.873 -4.557 10.816 1.00 96.81 82 ARG A O 1
ATOM 618 N N . PHE A 1 83 ? 6.918 -5.386 10.431 1.00 98.00 83 PHE A N 1
ATOM 619 C CA . PHE A 1 83 ? 6.681 -5.670 9.016 1.00 98.00 83 PHE A CA 1
ATOM 620 C C . PHE A 1 83 ? 6.323 -7.134 8.769 1.00 98.00 83 PHE A C 1
ATOM 622 O O . PHE A 1 83 ? 7.034 -8.045 9.185 1.00 98.00 83 PHE A O 1
ATOM 629 N N . MET A 1 84 ? 5.255 -7.351 8.007 1.00 97.81 84 MET A N 1
ATOM 630 C CA . MET A 1 84 ? 4.860 -8.654 7.486 1.00 97.81 84 MET A CA 1
ATOM 631 C C . MET A 1 84 ? 4.702 -8.565 5.970 1.00 97.81 84 MET A C 1
ATOM 633 O O . MET A 1 84 ? 3.923 -7.761 5.461 1.00 97.81 84 MET A O 1
ATOM 637 N N . VAL A 1 85 ? 5.442 -9.395 5.238 1.00 98.19 85 VAL A N 1
ATOM 638 C CA . VAL A 1 85 ? 5.322 -9.491 3.779 1.00 98.19 85 VAL A CA 1
ATOM 639 C C . VAL A 1 85 ? 4.048 -10.249 3.422 1.00 98.19 85 VAL A C 1
ATOM 641 O O . VAL A 1 85 ? 3.799 -11.329 3.954 1.00 98.19 85 VAL A O 1
ATOM 644 N N . LEU A 1 86 ? 3.252 -9.687 2.513 1.00 98.12 86 LEU A N 1
ATOM 645 C CA . LEU A 1 86 ? 2.011 -10.287 2.031 1.00 98.12 86 LEU A CA 1
ATOM 646 C C . LEU A 1 86 ? 2.203 -10.916 0.644 1.00 98.12 86 LEU A C 1
ATOM 648 O O . LEU A 1 86 ? 3.211 -10.698 -0.040 1.00 98.12 86 LEU A O 1
ATOM 652 N N . ASN A 1 87 ? 1.206 -11.699 0.226 1.00 97.38 87 ASN A N 1
ATOM 653 C CA . ASN A 1 87 ? 1.197 -12.346 -1.084 1.00 97.38 87 ASN A CA 1
ATOM 654 C C . ASN A 1 87 ? 1.316 -11.308 -2.215 1.00 97.38 87 ASN A C 1
ATOM 656 O O . ASN A 1 87 ? 0.654 -10.268 -2.153 1.00 97.38 87 ASN A O 1
ATOM 660 N N . PRO A 1 88 ? 2.139 -11.576 -3.245 1.00 97.69 88 PRO A N 1
ATOM 661 C CA . PRO A 1 88 ? 2.367 -10.630 -4.326 1.00 97.69 88 PRO A CA 1
ATOM 662 C C . PRO A 1 88 ? 1.142 -10.483 -5.230 1.00 97.69 88 PRO A C 1
ATOM 664 O O . PRO A 1 88 ? 0.408 -11.443 -5.476 1.00 97.69 88 PRO A O 1
ATOM 667 N N . GLY A 1 89 ? 0.963 -9.277 -5.770 1.00 94.81 89 GLY A N 1
ATOM 668 C CA . GLY A 1 89 ? 0.081 -9.036 -6.909 1.00 94.81 89 GLY A CA 1
ATOM 669 C C . GLY A 1 89 ? 0.713 -9.478 -8.233 1.00 94.81 89 GLY A C 1
ATOM 670 O O . GLY A 1 89 ? 1.855 -9.932 -8.283 1.00 94.81 89 GLY A O 1
ATOM 671 N N . THR A 1 90 ? -0.029 -9.312 -9.329 1.00 94.31 90 THR A N 1
ATOM 672 C CA . THR A 1 90 ? 0.460 -9.646 -10.685 1.00 94.31 90 THR A CA 1
ATOM 673 C C . THR A 1 90 ? 0.608 -8.431 -11.595 1.00 94.31 90 THR A C 1
ATOM 675 O O . THR A 1 90 ? 1.222 -8.527 -12.655 1.00 94.31 90 THR A O 1
ATOM 678 N N . VAL A 1 91 ? 0.065 -7.284 -11.187 1.00 95.69 91 VAL A N 1
ATOM 679 C CA . VAL A 1 91 ? 0.098 -6.046 -11.961 1.00 95.69 91 VAL A CA 1
ATOM 680 C C . VAL A 1 91 ? 1.160 -5.102 -11.393 1.00 95.69 91 VAL A C 1
ATOM 682 O O . VAL A 1 91 ? 1.071 -4.722 -10.224 1.00 95.69 91 VAL A O 1
ATOM 685 N N . PRO A 1 92 ? 2.146 -4.672 -12.198 1.00 95.62 92 PRO A N 1
ATOM 686 C CA . PRO A 1 92 ? 3.070 -3.605 -11.826 1.00 95.62 92 PRO A CA 1
ATOM 687 C C . PRO A 1 92 ? 2.329 -2.276 -11.628 1.00 95.62 92 PRO A C 1
ATOM 689 O O . PRO A 1 92 ? 1.975 -1.593 -12.591 1.00 95.62 92 PRO A O 1
ATOM 692 N N . ARG A 1 93 ? 2.091 -1.889 -10.373 1.00 96.62 93 ARG A N 1
ATOM 693 C CA . ARG A 1 93 ? 1.482 -0.603 -10.011 1.00 96.62 93 ARG A CA 1
ATOM 694 C C . ARG A 1 93 ? 2.582 0.429 -9.765 1.00 96.62 93 ARG A C 1
ATOM 696 O O . ARG A 1 93 ? 3.131 0.452 -8.683 1.00 96.62 93 ARG A O 1
ATOM 703 N N . MET A 1 94 ? 2.967 1.201 -10.778 1.00 94.44 94 MET A N 1
ATOM 704 C CA . MET A 1 94 ? 4.157 2.069 -10.786 1.00 94.44 94 MET A CA 1
ATOM 705 C C . MET A 1 94 ? 3.746 3.554 -10.769 1.00 94.44 94 MET A C 1
ATOM 707 O O . MET A 1 94 ? 2.768 3.924 -10.131 1.00 94.44 94 MET A O 1
ATOM 711 N N . TYR A 1 95 ? 4.460 4.435 -11.476 1.00 94.75 95 TYR A N 1
ATOM 712 C CA . TYR A 1 95 ? 4.090 5.848 -11.597 1.00 94.75 95 TYR A CA 1
ATOM 713 C C . TYR A 1 95 ? 2.614 6.025 -11.999 1.00 94.75 95 TYR A C 1
ATOM 715 O O . TYR A 1 95 ? 2.133 5.343 -12.907 1.00 94.75 95 TYR A O 1
ATOM 723 N N . HIS A 1 96 ? 1.901 6.935 -11.325 1.00 95.69 96 HIS A N 1
ATOM 724 C CA . HIS A 1 96 ? 0.446 7.134 -11.434 1.00 95.69 96 HIS A CA 1
ATOM 725 C C . HIS A 1 96 ? -0.430 5.936 -11.008 1.00 95.69 96 HIS A C 1
ATOM 727 O O . HIS A 1 96 ? -1.577 5.830 -11.450 1.00 95.69 96 HIS A O 1
ATOM 733 N N . SER A 1 97 ? 0.059 5.016 -10.175 1.00 96.19 97 SER A N 1
ATOM 734 C CA . SER A 1 97 ? -0.833 4.136 -9.411 1.00 96.19 97 SER A CA 1
ATOM 735 C C . SER A 1 97 ? -1.373 4.831 -8.165 1.00 96.19 97 SER A C 1
ATOM 737 O O . SER A 1 97 ? -0.812 5.823 -7.706 1.00 96.19 97 SER A O 1
ATOM 739 N N . THR A 1 98 ? -2.454 4.294 -7.610 1.00 96.81 98 THR A N 1
ATOM 740 C CA . THR A 1 98 ? -2.949 4.680 -6.286 1.00 96.81 98 THR A CA 1
ATOM 741 C C . THR A 1 98 ? -3.615 3.495 -5.591 1.00 96.81 98 THR A C 1
ATOM 743 O O . THR A 1 98 ? -4.105 2.568 -6.252 1.00 96.81 98 THR A O 1
ATOM 746 N N . ALA A 1 99 ? -3.651 3.541 -4.259 1.00 98.38 99 ALA A N 1
ATOM 747 C CA . ALA A 1 99 ? -4.376 2.609 -3.409 1.00 98.38 99 ALA A CA 1
ATOM 748 C C . ALA A 1 99 ? -5.345 3.354 -2.477 1.00 98.38 99 ALA A C 1
ATOM 750 O O . ALA A 1 99 ? -4.966 4.333 -1.842 1.00 98.38 99 ALA A O 1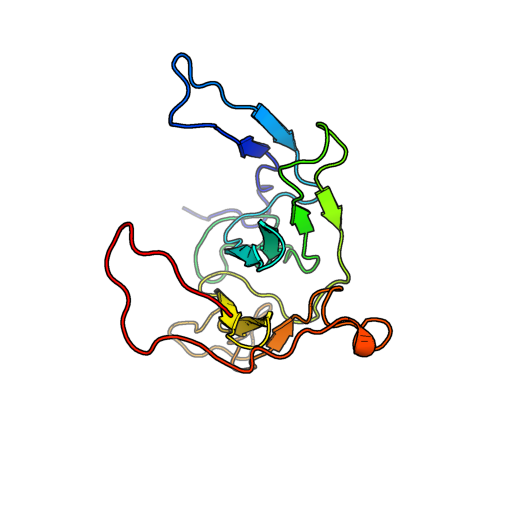
ATOM 751 N N . ASN A 1 100 ? -6.596 2.892 -2.375 1.00 98.12 100 ASN A N 1
ATOM 752 C CA . ASN A 1 100 ? -7.619 3.538 -1.543 1.00 98.12 100 ASN A CA 1
ATOM 753 C C . ASN A 1 100 ? -8.437 2.511 -0.755 1.00 98.12 100 ASN A C 1
ATOM 755 O O . ASN 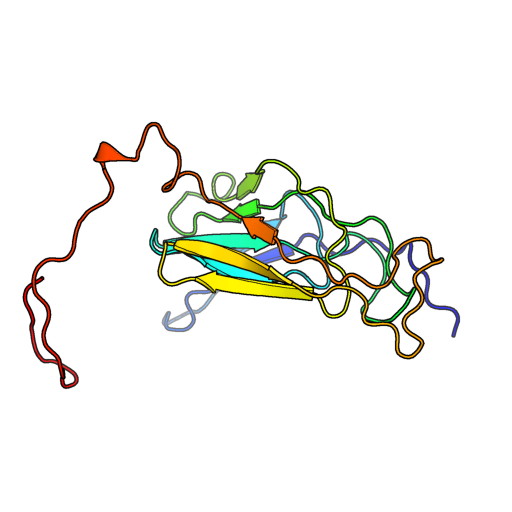A 1 100 ? -8.906 1.524 -1.321 1.00 98.12 100 ASN A O 1
ATOM 759 N N . LEU A 1 101 ? -8.637 2.755 0.543 1.00 98.50 101 LEU A N 1
ATOM 760 C CA . LEU A 1 101 ? -9.509 1.928 1.377 1.00 98.50 101 LEU A CA 1
ATOM 761 C C . LEU A 1 101 ? -10.969 2.080 0.926 1.00 98.50 101 LEU A C 1
ATOM 763 O O . LEU A 1 101 ? -11.477 3.193 0.795 1.00 98.50 101 LEU A O 1
ATOM 767 N N . LEU A 1 102 ? -11.642 0.955 0.707 1.00 98.31 102 LEU A N 1
ATOM 768 C CA . LEU A 1 102 ? -13.063 0.893 0.396 1.00 98.31 102 LEU A CA 1
ATOM 769 C C . LEU A 1 102 ? -13.899 0.730 1.676 1.00 98.31 102 LEU A C 1
ATOM 771 O O . LEU A 1 102 ? -13.417 0.150 2.652 1.00 98.31 102 LEU A O 1
ATOM 775 N N . PRO A 1 103 ? -15.177 1.161 1.675 1.00 96.75 103 PRO A N 1
ATOM 776 C CA . PRO A 1 103 ? -16.070 1.002 2.828 1.00 96.75 103 PRO A CA 1
ATOM 777 C C . PRO A 1 103 ? -16.284 -0.447 3.289 1.00 96.75 103 PRO A C 1
ATOM 779 O O . PRO A 1 103 ? -16.673 -0.672 4.428 1.00 96.75 103 PRO A O 1
ATOM 782 N N . ASP A 1 104 ? -16.039 -1.431 2.420 1.00 95.94 104 ASP A N 1
ATOM 783 C CA . ASP A 1 104 ? -16.132 -2.858 2.749 1.00 95.94 104 ASP A CA 1
ATOM 784 C C . ASP A 1 104 ? -14.830 -3.449 3.329 1.00 95.94 104 ASP A C 1
ATOM 786 O O . ASP A 1 104 ? -14.742 -4.657 3.550 1.00 95.94 104 ASP A O 1
ATOM 790 N N . GLY A 1 105 ? -13.815 -2.610 3.563 1.00 96.75 105 GLY A N 1
ATOM 791 C CA . GLY A 1 105 ? -12.517 -2.992 4.117 1.00 96.75 105 GLY A CA 1
ATOM 792 C C . GLY A 1 105 ? -11.511 -3.518 3.090 1.00 96.75 105 GLY A C 1
ATOM 793 O O . GLY A 1 105 ? -10.379 -3.824 3.454 1.00 96.75 105 GLY A O 1
ATOM 794 N N . ARG A 1 106 ? -11.863 -3.642 1.806 1.00 98.25 106 ARG A N 1
ATOM 795 C CA . ARG A 1 106 ? -10.870 -3.950 0.762 1.00 98.25 106 ARG A CA 1
ATOM 796 C C . ARG A 1 106 ? -10.064 -2.703 0.406 1.00 98.25 106 ARG A C 1
ATOM 798 O O . ARG A 1 106 ? -10.470 -1.583 0.699 1.00 98.25 106 ARG A O 1
ATOM 805 N N . VAL A 1 107 ? -8.936 -2.881 -0.274 1.00 98.56 107 VAL A N 1
ATOM 806 C CA . VAL A 1 107 ? -8.133 -1.771 -0.804 1.00 98.56 107 VAL A CA 1
ATOM 807 C C . VAL A 1 107 ? -8.179 -1.798 -2.325 1.00 98.56 107 VAL A C 1
ATOM 809 O O . VAL A 1 107 ? -7.703 -2.739 -2.955 1.00 98.56 107 VAL A O 1
ATOM 812 N N . LEU A 1 108 ? -8.776 -0.767 -2.914 1.00 98.38 108 LEU A N 1
ATOM 813 C CA . LEU A 1 108 ? -8.841 -0.565 -4.354 1.00 98.38 108 LEU A CA 1
ATOM 814 C C . LEU A 1 108 ? -7.462 -0.172 -4.888 1.00 98.38 108 LEU A C 1
ATOM 816 O O . LEU A 1 108 ? -6.881 0.796 -4.406 1.00 98.38 108 LEU A O 1
ATOM 820 N N . LEU A 1 109 ? -6.987 -0.877 -5.913 1.00 97.81 109 LEU A N 1
ATOM 821 C CA . LEU A 1 109 ? -5.749 -0.605 -6.638 1.00 97.81 109 LEU A CA 1
ATOM 822 C C . LEU A 1 109 ? -6.079 -0.253 -8.084 1.00 97.81 109 LEU A C 1
ATOM 824 O O . LEU A 1 109 ? -6.710 -1.038 -8.800 1.00 97.81 109 LEU A O 1
ATOM 828 N N . VAL A 1 110 ? -5.649 0.929 -8.517 1.00 95.62 110 VAL A N 1
ATOM 829 C CA . VAL A 1 110 ? -5.915 1.436 -9.868 1.00 95.62 110 VAL A CA 1
ATOM 830 C C . VAL A 1 110 ? -4.727 2.205 -10.424 1.00 95.62 110 VAL A C 1
ATOM 832 O O . VAL A 1 110 ? -3.791 2.559 -9.705 1.00 95.62 110 VAL A O 1
ATOM 835 N N . GLY A 1 111 ? -4.791 2.479 -11.725 1.00 92.19 111 GLY A N 1
ATOM 836 C CA . GLY A 1 111 ? -3.756 3.215 -12.433 1.00 92.19 111 GLY A CA 1
ATOM 837 C C . GLY A 1 111 ? -2.486 2.391 -12.575 1.00 92.19 111 GLY A C 1
ATOM 838 O O . GLY A 1 111 ? -2.532 1.160 -12.604 1.00 92.19 111 GLY A O 1
ATOM 839 N N . SER A 1 112 ? -1.357 3.090 -12.603 1.00 83.25 112 SER A N 1
ATOM 840 C CA . SER A 1 112 ? -0.107 2.692 -13.253 1.00 83.25 112 SER A CA 1
ATOM 841 C C . SER A 1 112 ? -0.097 3.096 -14.720 1.00 83.25 112 SER A C 1
ATOM 84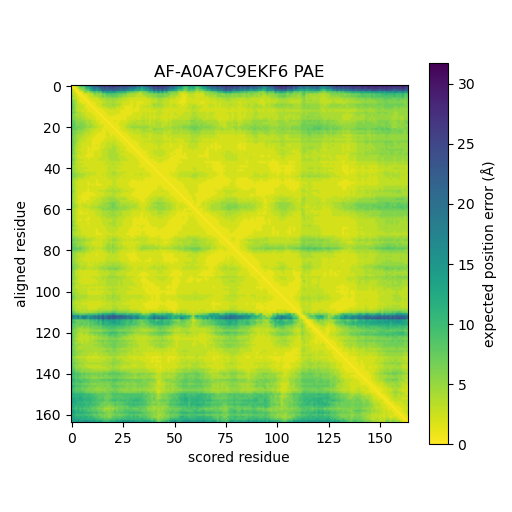3 O O . SER A 1 112 ? -0.903 2.651 -15.533 1.00 83.25 112 SER A O 1
ATOM 845 N N . ASN A 1 113 ? 0.838 3.980 -15.040 1.00 68.56 113 ASN A N 1
ATOM 846 C CA . ASN A 1 113 ? 1.241 4.321 -16.391 1.00 68.56 113 ASN A CA 1
ATOM 847 C C . ASN A 1 113 ? 0.098 4.583 -17.404 1.00 68.56 113 ASN A C 1
ATOM 849 O O . ASN A 1 113 ? 0.105 3.981 -18.481 1.00 68.56 113 ASN A O 1
ATOM 853 N N . PRO A 1 114 ? -0.850 5.519 -17.180 1.00 66.06 114 P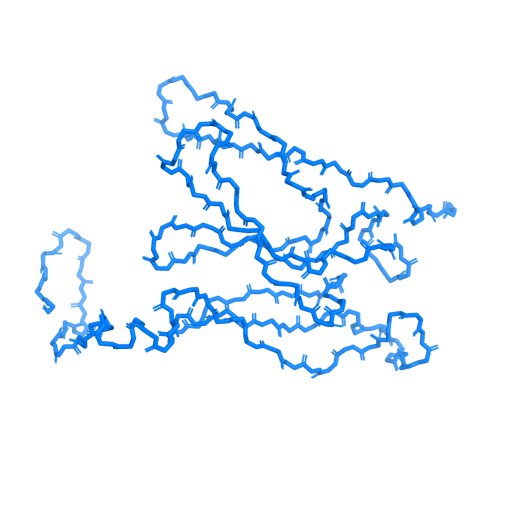RO A N 1
ATOM 854 C CA . PRO A 1 114 ? -1.576 6.124 -18.290 1.00 66.06 114 PRO A CA 1
ATOM 855 C C . PRO A 1 114 ? -0.575 7.009 -19.038 1.00 66.06 114 PRO A C 1
ATOM 857 O O . PRO A 1 114 ? -0.563 8.232 -18.897 1.00 66.06 114 PRO A O 1
ATOM 860 N N . HIS A 1 115 ? 0.355 6.358 -19.741 1.00 80.50 115 HIS A N 1
ATOM 861 C CA . HIS A 1 115 ? 1.337 6.992 -20.592 1.00 80.50 115 HIS A CA 1
ATOM 862 C C . HIS A 1 115 ? 0.585 8.009 -21.435 1.00 80.50 115 HIS A C 1
ATOM 864 O O . HIS A 1 115 ? -0.496 7.711 -21.938 1.00 80.50 115 HIS A O 1
ATOM 870 N N . TYR A 1 116 ? 1.137 9.199 -21.631 1.00 80.69 116 TYR A N 1
ATOM 871 C CA . TYR A 1 116 ? 0.462 10.252 -22.400 1.00 80.69 116 TYR A CA 1
ATOM 872 C C . TYR A 1 116 ? 0.134 9.841 -23.854 1.00 80.69 116 TYR A C 1
ATOM 874 O O . TYR A 1 116 ? -0.648 10.503 -24.527 1.00 80.69 116 TYR A O 1
ATOM 882 N N . PHE A 1 117 ? 0.693 8.717 -24.313 1.00 87.75 117 PHE A N 1
ATOM 883 C CA . PHE A 1 117 ? 0.407 8.073 -25.597 1.00 87.75 117 PHE A CA 1
ATOM 884 C C . PHE A 1 117 ? -0.464 6.809 -25.511 1.00 87.75 117 PHE A C 1
ATOM 886 O O . PHE A 1 117 ? -0.664 6.170 -26.536 1.00 87.75 117 PHE A O 1
ATOM 893 N N . TYR A 1 118 ? -0.950 6.417 -24.328 1.00 88.38 118 TYR A N 1
ATOM 894 C CA . TYR A 1 118 ? -1.665 5.153 -24.103 1.00 88.38 118 TYR A CA 1
ATOM 895 C C . TYR A 1 118 ? -0.914 3.958 -24.712 1.00 88.38 118 TYR A C 1
ATOM 897 O O . TYR A 1 118 ? -1.431 3.218 -25.549 1.00 88.38 118 TYR A O 1
ATOM 905 N N . ASN A 1 119 ? 0.364 3.817 -24.354 1.00 89.44 119 ASN A N 1
ATOM 906 C CA . ASN A 1 119 ? 1.224 2.803 -24.943 1.00 89.44 119 ASN A CA 1
ATOM 907 C C . ASN A 1 119 ? 0.945 1.429 -24.316 1.00 89.44 119 ASN A C 1
ATOM 909 O O . ASN A 1 119 ? 1.352 1.149 -23.190 1.00 89.44 119 ASN A O 1
ATOM 913 N N . PHE A 1 120 ? 0.278 0.556 -25.069 1.00 91.19 120 PHE A N 1
ATOM 914 C CA . PHE A 1 120 ? 0.009 -0.828 -24.666 1.00 91.19 120 PHE A CA 1
ATOM 915 C C . PHE A 1 120 ? 1.118 -1.815 -25.069 1.00 91.19 120 PHE A C 1
ATOM 917 O O . PHE A 1 120 ? 1.041 -2.986 -24.714 1.00 91.19 120 PHE A O 1
ATOM 924 N N . ASN A 1 121 ? 2.143 -1.360 -25.796 1.00 90.50 121 ASN A N 1
ATOM 925 C CA . ASN A 1 121 ? 3.257 -2.173 -26.284 1.00 90.50 121 ASN A CA 1
ATOM 926 C C . ASN A 1 121 ? 4.591 -1.696 -25.678 1.00 90.50 121 ASN A C 1
ATOM 928 O O . ASN A 1 121 ? 5.528 -1.337 -26.391 1.00 90.50 121 ASN A O 1
ATOM 932 N N . ALA A 1 122 ? 4.645 -1.644 -24.347 1.00 88.62 122 ALA A N 1
ATOM 933 C CA . ALA A 1 122 ? 5.828 -1.314 -23.553 1.00 88.62 122 ALA A CA 1
ATOM 934 C C . ALA A 1 122 ? 6.076 -2.403 -22.499 1.00 88.62 122 ALA A C 1
ATOM 936 O O . ALA A 1 122 ? 5.188 -3.211 -22.233 1.00 88.62 122 ALA A O 1
ATOM 937 N N . GLU A 1 123 ? 7.257 -2.397 -21.872 1.00 89.38 123 GLU A N 1
ATOM 938 C CA . GLU A 1 123 ? 7.584 -3.311 -20.763 1.00 89.38 123 GLU A CA 1
ATOM 939 C C . GLU A 1 123 ? 6.560 -3.204 -19.621 1.00 89.38 123 GLU A C 1
ATOM 941 O O . GLU A 1 123 ? 6.061 -4.214 -19.128 1.00 89.38 123 GLU A O 1
ATOM 946 N N . TYR A 1 124 ? 6.187 -1.970 -19.270 1.00 90.94 124 TYR A N 1
ATOM 947 C CA . TYR A 1 124 ? 5.082 -1.665 -18.365 1.00 90.94 124 TYR A CA 1
ATOM 948 C C . TYR A 1 124 ? 4.005 -0.919 -19.162 1.00 90.94 124 TYR A C 1
ATOM 950 O O . TYR A 1 124 ? 4.099 0.301 -19.298 1.00 90.94 124 TYR A O 1
ATOM 958 N N . PRO A 1 125 ? 3.025 -1.616 -19.760 1.00 90.38 125 PRO A N 1
ATOM 959 C CA . PRO A 1 125 ? 2.030 -0.992 -20.627 1.00 90.38 125 PRO A CA 1
ATOM 960 C C . PRO A 1 125 ? 1.044 -0.126 -19.839 1.00 90.38 125 PRO A C 1
ATOM 962 O O . PRO A 1 125 ? 0.976 -0.182 -18.610 1.00 90.38 125 PRO A O 1
ATOM 965 N N . THR A 1 126 ? 0.238 0.657 -20.558 1.00 91.31 126 THR A N 1
ATOM 966 C CA . THR A 1 126 ? -0.891 1.364 -19.953 1.00 91.31 126 THR A CA 1
ATOM 967 C C . THR A 1 126 ? -1.856 0.413 -19.262 1.00 91.31 126 THR A C 1
ATOM 969 O O . THR A 1 126 ? -2.408 -0.492 -19.887 1.00 91.31 126 THR A O 1
ATOM 972 N N . GLU A 1 127 ? -2.066 0.639 -17.963 1.00 92.62 127 GLU A N 1
ATOM 973 C CA . GLU A 1 127 ? -2.858 -0.239 -17.112 1.00 92.62 127 GLU A CA 1
ATOM 974 C C . GLU A 1 127 ? -4.272 0.308 -16.914 1.00 92.62 127 GLU A C 1
ATOM 976 O O . GLU A 1 127 ? -4.482 1.392 -16.370 1.00 92.62 127 GLU A O 1
ATOM 981 N N . LEU A 1 128 ? -5.256 -0.477 -17.345 1.00 92.50 128 LEU A N 1
ATOM 982 C CA . LEU A 1 128 ? -6.677 -0.131 -17.267 1.00 92.50 128 LEU A CA 1
ATOM 983 C C . LEU A 1 128 ? -7.453 -1.050 -16.322 1.00 92.50 128 LEU A C 1
ATOM 985 O O . LEU A 1 128 ? -8.631 -0.810 -16.062 1.00 92.50 128 LEU A O 1
ATOM 989 N N . ARG A 1 129 ? -6.828 -2.115 -15.812 1.00 94.00 129 ARG A N 1
ATOM 990 C CA . ARG A 1 129 ? -7.453 -3.048 -14.879 1.00 94.00 129 ARG A CA 1
ATOM 991 C C . ARG A 1 129 ? -7.488 -2.448 -13.484 1.00 94.00 129 ARG A C 1
ATOM 993 O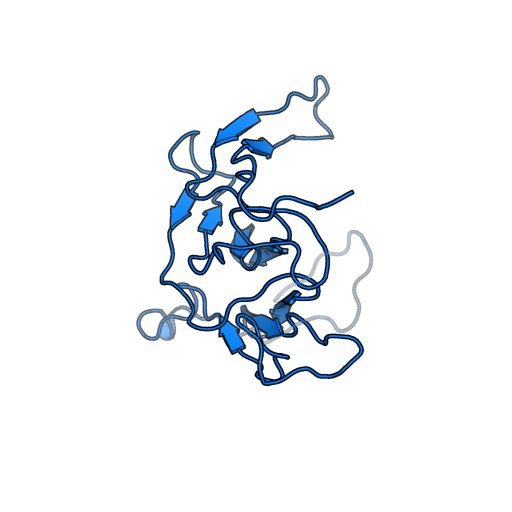 O . ARG A 1 129 ? -6.526 -1.837 -13.009 1.00 94.00 129 ARG A O 1
ATOM 1000 N N . LEU A 1 130 ? -8.585 -2.721 -12.796 1.00 95.25 130 LEU A N 1
ATOM 1001 C CA . LEU A 1 130 ? -8.765 -2.439 -11.383 1.00 95.25 130 LEU A CA 1
ATOM 1002 C C . LEU A 1 130 ? -8.572 -3.749 -10.616 1.00 95.25 130 LEU A C 1
ATOM 1004 O O . LEU A 1 130 ? -9.063 -4.794 -11.040 1.00 95.25 130 LEU A O 1
ATOM 1008 N N . GLU A 1 131 ? -7.879 -3.687 -9.487 1.00 96.81 131 GLU A N 1
ATOM 1009 C CA . GLU A 1 131 ? -7.779 -4.798 -8.541 1.00 96.81 131 GLU A CA 1
ATOM 1010 C C . GLU A 1 131 ? -8.309 -4.349 -7.180 1.00 96.81 131 GLU A C 1
ATOM 1012 O O . GLU A 1 131 ? -8.292 -3.166 -6.848 1.00 96.81 131 GLU A O 1
ATOM 1017 N N . ALA A 1 132 ? -8.779 -5.296 -6.377 1.00 96.94 132 ALA A N 1
ATOM 1018 C CA . ALA A 1 132 ? -9.081 -5.053 -4.976 1.00 96.94 132 ALA A CA 1
ATOM 1019 C C . ALA A 1 132 ? -8.246 -6.017 -4.137 1.00 96.94 132 ALA A C 1
ATOM 1021 O O . ALA A 1 132 ? -8.438 -7.232 -4.205 1.00 96.94 132 ALA A O 1
ATOM 1022 N N . PHE A 1 133 ? -7.322 -5.479 -3.350 1.00 97.94 133 PHE A N 1
ATOM 1023 C CA . PHE A 1 133 ? -6.610 -6.246 -2.343 1.00 97.94 133 PHE A CA 1
ATOM 1024 C C . PHE A 1 133 ? -7.561 -6.546 -1.179 1.00 97.94 133 PHE A C 1
ATOM 1026 O O . PHE A 1 133 ? -8.235 -5.646 -0.674 1.00 97.94 133 PHE A O 1
ATOM 1033 N N . SER A 1 134 ? -7.627 -7.811 -0.766 1.00 97.31 134 SER A N 1
ATOM 1034 C CA . SER A 1 134 ? -8.458 -8.269 0.350 1.00 97.31 134 SER A CA 1
ATOM 1035 C C . SER A 1 134 ? -7.558 -8.631 1.533 1.00 97.31 134 SER A C 1
ATOM 1037 O O . SER A 1 134 ? -6.914 -9.680 1.485 1.00 97.31 134 SER A O 1
ATOM 1039 N N . PRO A 1 135 ? -7.486 -7.791 2.582 1.00 96.44 135 PRO A N 1
ATOM 1040 C CA . PRO A 1 135 ? -6.670 -8.071 3.761 1.00 96.44 135 PRO A CA 1
ATOM 1041 C C . PRO A 1 135 ? -7.119 -9.327 4.520 1.00 96.44 135 PRO A C 1
ATOM 1043 O O . PRO A 1 135 ? -8.254 -9.782 4.373 1.00 96.44 135 PRO A O 1
ATOM 1046 N N . GLU A 1 136 ? -6.243 -9.857 5.380 1.00 94.75 136 GLU A N 1
ATOM 1047 C CA . GLU A 1 136 ? -6.487 -11.092 6.145 1.00 94.75 136 GLU A CA 1
ATOM 1048 C C . GLU A 1 136 ? -7.755 -11.018 7.005 1.00 94.75 136 GLU A C 1
ATOM 1050 O O . GLU A 1 136 ? -8.473 -11.999 7.119 1.00 94.75 136 GLU A O 1
ATOM 1055 N N . TYR A 1 137 ? -8.107 -9.855 7.560 1.00 94.88 137 TYR A N 1
ATOM 1056 C CA . TYR A 1 137 ? -9.350 -9.712 8.330 1.00 94.88 137 TYR A CA 1
ATOM 1057 C C . TYR A 1 137 ? -10.630 -9.927 7.493 1.00 94.88 137 TYR A C 1
ATOM 1059 O O . TYR A 1 137 ? -11.708 -10.102 8.057 1.00 94.88 137 TYR A O 1
ATOM 1067 N N . LEU A 1 138 ? -10.526 -9.945 6.158 1.00 96.38 138 LEU A N 1
ATOM 1068 C CA . LEU A 1 138 ? -11.589 -10.335 5.229 1.00 96.38 138 LEU A CA 1
ATOM 1069 C C . LEU A 1 138 ? -11.419 -11.766 4.698 1.00 96.38 138 LEU A C 1
ATOM 1071 O O . LEU A 1 138 ? -12.069 -12.140 3.720 1.00 96.38 138 LEU A O 1
ATOM 1075 N N . SER A 1 139 ? -10.579 -12.596 5.305 1.00 95.62 139 SER A N 1
ATOM 1076 C CA . SER A 1 139 ? -10.459 -13.989 4.895 1.00 95.62 139 SER A CA 1
ATOM 1077 C C . SER A 1 139 ? -11.770 -14.764 5.150 1.00 95.62 139 SER A C 1
ATOM 1079 O O . SER A 1 139 ? -12.562 -14.390 6.029 1.00 95.62 139 SER A O 1
ATOM 1081 N N . PRO A 1 140 ? -12.066 -15.824 4.372 1.00 95.19 140 PRO A N 1
ATOM 1082 C CA . PRO A 1 140 ? -13.281 -16.621 4.560 1.00 95.19 140 PRO A CA 1
ATOM 1083 C C . PRO A 1 140 ? -13.386 -17.288 5.940 1.00 95.19 140 PRO A C 1
ATOM 1085 O O . PRO A 1 140 ? -14.480 -17.381 6.488 1.00 95.19 140 PRO A O 1
ATOM 1088 N N . ASP A 1 141 ? -12.265 -17.704 6.531 1.00 96.06 141 ASP A N 1
ATOM 1089 C CA . ASP A 1 141 ? -12.184 -18.299 7.874 1.00 96.06 141 ASP A CA 1
ATOM 1090 C C . ASP A 1 141 ? -12.483 -17.301 9.004 1.00 96.06 141 ASP A C 1
ATOM 1092 O O . ASP A 1 141 ? -12.800 -17.714 10.115 1.00 96.06 141 ASP A O 1
ATOM 1096 N N . ARG A 1 142 ? -12.454 -15.994 8.710 1.00 94.62 142 ARG A N 1
ATOM 1097 C CA . ARG A 1 142 ? -12.847 -14.915 9.628 1.00 94.62 142 ARG A CA 1
A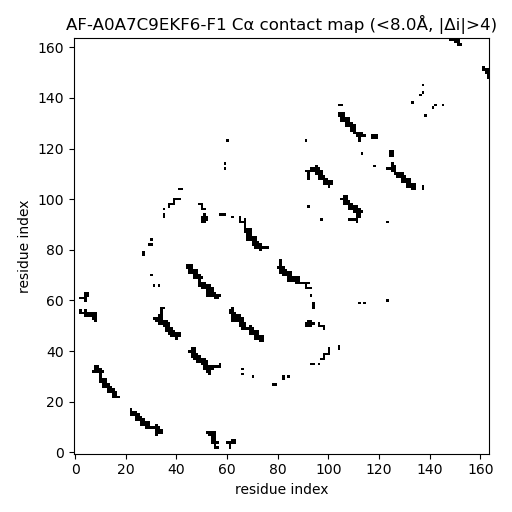TOM 1098 C C . ARG A 1 142 ? -14.207 -14.309 9.287 1.00 94.62 142 ARG A C 1
ATOM 1100 O O . ARG A 1 142 ? -14.596 -13.302 9.877 1.00 94.62 142 ARG A O 1
ATOM 1107 N N . ALA A 1 143 ? -14.956 -14.888 8.345 1.00 93.44 143 ALA A N 1
ATOM 1108 C CA . ALA A 1 143 ? -16.253 -14.349 7.931 1.00 93.44 143 ALA A CA 1
ATOM 1109 C C . ALA A 1 143 ? -17.249 -14.245 9.101 1.00 93.44 143 ALA A C 1
ATOM 1111 O O . ALA A 1 143 ? -18.008 -13.283 9.174 1.00 93.44 143 ALA A O 1
ATOM 1112 N N . ASN A 1 144 ? -17.194 -15.187 10.046 1.00 94.12 144 ASN A N 1
ATOM 1113 C CA . ASN A 1 144 ? -18.004 -15.203 11.268 1.00 94.12 144 ASN A CA 1
ATOM 1114 C C . ASN A 1 144 ? -17.595 -14.151 12.316 1.00 94.12 144 ASN A C 1
ATOM 1116 O O . ASN A 1 144 ? -18.328 -13.955 13.280 1.00 94.12 144 ASN A O 1
ATOM 1120 N N . LEU A 1 145 ? -16.439 -13.500 12.156 1.00 93.81 145 LEU A N 1
ATOM 1121 C CA . LEU A 1 145 ? -15.957 -12.439 13.045 1.00 93.81 145 LEU A CA 1
ATOM 1122 C C . LEU A 1 145 ? -16.321 -11.037 12.545 1.00 93.81 145 LEU A C 1
ATOM 1124 O O . LEU A 1 145 ? -16.045 -10.060 13.236 1.00 93.81 145 LEU A O 1
ATOM 1128 N N . ARG A 1 146 ? -16.908 -10.916 11.347 1.00 91.94 146 ARG A N 1
ATOM 1129 C CA . ARG A 1 146 ? -17.269 -9.615 10.778 1.00 91.94 146 ARG A CA 1
ATOM 1130 C C . ARG A 1 146 ? -18.483 -9.054 11.519 1.00 91.94 146 ARG A C 1
ATOM 1132 O O . ARG A 1 146 ? -19.552 -9.663 11.445 1.00 91.94 146 ARG A O 1
ATOM 1139 N N . PRO A 1 147 ? -18.346 -7.921 12.227 1.00 92.31 147 PRO A N 1
ATOM 1140 C CA . PRO A 1 147 ? -19.476 -7.324 12.914 1.00 92.31 147 PRO A CA 1
ATOM 1141 C C . PRO A 1 147 ? -20.452 -6.717 11.904 1.00 92.31 147 PRO A C 1
ATOM 1143 O O . PRO A 1 147 ? -20.062 -6.237 10.839 1.00 92.31 147 PRO A O 1
ATOM 1146 N N . GLU A 1 148 ? -21.726 -6.699 12.276 1.00 93.44 148 GLU A N 1
ATOM 1147 C CA . GLU A 1 148 ? -22.760 -5.936 11.586 1.00 93.44 148 GLU A CA 1
ATOM 1148 C C . GLU A 1 148 ? -23.147 -4.751 12.470 1.00 93.44 148 GLU A C 1
ATOM 1150 O O . GLU A 1 148 ? -23.583 -4.931 13.609 1.00 93.44 148 GLU A O 1
ATOM 1155 N N . ILE A 1 149 ? -22.988 -3.540 11.943 1.00 92.56 149 ILE A N 1
ATOM 1156 C CA . ILE A 1 149 ? -23.448 -2.323 12.607 1.00 92.56 149 ILE A CA 1
ATOM 1157 C C . ILE A 1 149 ? -24.950 -2.189 12.342 1.00 92.56 149 ILE A C 1
ATOM 1159 O O . ILE A 1 149 ? -25.361 -1.996 11.198 1.00 92.56 149 ILE A O 1
ATOM 1163 N N . LYS A 1 150 ? -25.776 -2.311 13.388 1.00 93.88 150 LYS A N 1
ATOM 1164 C CA . LYS A 1 150 ? -27.246 -2.293 13.263 1.00 93.88 150 LYS A CA 1
ATOM 1165 C C . LYS A 1 150 ? -27.844 -0.911 13.467 1.00 93.88 150 LYS A C 1
ATOM 1167 O O . LYS A 1 150 ? -28.880 -0.597 12.883 1.00 93.88 150 LYS A O 1
ATOM 1172 N N . THR A 1 151 ? -27.210 -0.096 14.301 1.00 93.81 151 THR A N 1
ATOM 1173 C CA . THR A 1 151 ? -27.694 1.233 14.662 1.00 93.81 151 THR A CA 1
ATOM 1174 C C . THR A 1 151 ? -26.564 2.242 14.603 1.00 93.81 151 THR A C 1
ATOM 1176 O O . THR A 1 151 ? -25.431 1.935 14.945 1.00 93.81 151 THR A O 1
ATOM 1179 N N . TRP A 1 152 ? -26.855 3.446 14.113 1.00 93.38 152 TRP A N 1
ATOM 1180 C CA . TRP A 1 152 ? -25.908 4.554 14.130 1.00 93.38 152 TRP A CA 1
ATOM 1181 C C . TRP A 1 152 ? -26.645 5.896 14.037 1.00 93.38 152 TRP A C 1
ATOM 1183 O O . TRP A 1 152 ? -27.714 5.991 13.420 1.00 93.38 152 TRP A O 1
ATOM 1193 N N . PRO A 1 153 ? -26.088 6.962 14.626 1.00 93.81 153 PRO A N 1
ATOM 1194 C CA . PRO A 1 153 ? -26.628 8.308 14.486 1.00 93.81 153 PRO A CA 1
ATOM 1195 C C . PRO A 1 153 ? -26.382 8.867 13.075 1.00 93.81 153 PRO A C 1
ATOM 1197 O O . PRO A 1 153 ? -25.347 8.629 12.459 1.00 93.81 153 PRO A O 1
ATOM 1200 N N . LYS A 1 154 ? -27.330 9.661 12.555 1.00 92.38 154 LYS A N 1
ATOM 1201 C CA . LYS A 1 154 ? -27.204 10.316 11.233 1.00 92.38 154 LYS A CA 1
ATOM 1202 C C . LYS A 1 154 ? -26.295 11.545 11.241 1.00 92.38 154 LYS A C 1
ATOM 1204 O O . LYS A 1 154 ? -25.743 11.905 10.207 1.00 92.38 154 LYS A O 1
ATOM 1209 N N . THR A 1 155 ? -26.170 12.182 12.398 1.00 94.38 155 THR A N 1
ATOM 1210 C CA . THR A 1 155 ? -25.354 13.373 12.615 1.00 94.38 155 THR A CA 1
ATOM 1211 C C . THR A 1 155 ? -24.741 13.261 13.999 1.00 94.38 155 THR A C 1
ATOM 1213 O O . THR A 1 155 ? -25.437 12.872 14.934 1.00 94.38 155 THR A O 1
ATOM 1216 N N . LEU A 1 156 ? -23.468 13.628 14.120 1.00 94.31 156 LEU A N 1
ATOM 1217 C CA . LEU A 1 156 ? -22.760 13.721 15.391 1.00 94.31 156 LEU A CA 1
ATOM 1218 C C . LEU A 1 156 ? -22.041 15.063 15.487 1.00 94.31 156 LEU A C 1
ATOM 1220 O O . LEU A 1 156 ? -21.527 15.552 14.477 1.00 94.31 156 LEU A O 1
ATOM 1224 N N . ARG A 1 157 ? -21.969 15.650 16.683 1.00 95.88 157 ARG A N 1
ATOM 1225 C CA . ARG A 1 157 ? -21.103 16.805 16.952 1.00 95.88 157 ARG A CA 1
ATOM 1226 C C . ARG A 1 157 ? -19.823 16.374 17.660 1.00 95.88 157 ARG A C 1
ATOM 1228 O O . ARG A 1 157 ? -19.754 15.328 18.298 1.00 95.88 157 ARG A O 1
ATOM 1235 N N . PHE A 1 158 ? -18.793 17.209 17.550 1.00 96.12 158 PHE A N 1
ATOM 1236 C CA . PHE A 1 158 ? -17.536 16.997 18.261 1.00 96.12 158 PHE A CA 1
ATOM 1237 C C . PHE A 1 158 ? -17.778 16.910 19.777 1.00 96.12 158 PHE A C 1
ATOM 1239 O O . PHE A 1 158 ? -18.400 17.801 20.354 1.00 96.12 158 PHE A O 1
ATOM 1246 N N . GLY A 1 159 ? -17.277 15.843 20.405 1.00 95.81 159 GLY A N 1
ATOM 1247 C CA . GLY A 1 159 ? -17.419 15.584 21.841 1.00 95.81 159 GLY A CA 1
ATOM 1248 C C . GLY A 1 159 ? -18.704 14.858 22.260 1.00 95.81 159 GLY A C 1
ATOM 1249 O O . GLY A 1 159 ? -18.832 14.526 23.436 1.00 95.81 159 GLY A O 1
ATOM 1250 N N . GLU A 1 160 ? -19.642 14.586 21.344 1.00 96.19 160 GLU A N 1
ATOM 1251 C CA . GLU A 1 160 ? -20.843 13.801 21.658 1.00 96.19 160 GLU A CA 1
ATOM 1252 C C . GLU A 1 160 ? -20.543 12.297 21.695 1.00 96.19 160 GLU A C 1
ATOM 1254 O O . GLU A 1 160 ? -19.810 11.765 20.860 1.00 96.19 160 GLU A O 1
ATOM 1259 N N . ALA A 1 161 ? -21.143 11.605 22.665 1.00 93.88 161 ALA A N 1
ATOM 1260 C CA . ALA A 1 161 ? -21.118 10.150 22.738 1.00 93.88 161 ALA A CA 1
ATOM 1261 C C . ALA A 1 161 ? -22.182 9.539 21.813 1.00 93.88 161 ALA A C 1
ATOM 1263 O O . ALA A 1 161 ? -23.230 10.141 21.569 1.00 93.88 161 ALA A O 1
ATOM 1264 N N . PHE A 1 162 ? -21.927 8.324 21.332 1.00 92.38 162 PHE A N 1
ATOM 1265 C CA . PHE A 1 162 ? -22.872 7.547 20.536 1.00 92.38 162 PHE A CA 1
ATOM 1266 C C . PHE A 1 162 ? -22.754 6.056 20.833 1.00 92.38 162 PHE A C 1
ATOM 1268 O O . PHE A 1 162 ? -21.728 5.592 21.326 1.00 92.38 162 PHE A O 1
ATOM 1275 N N . GLU A 1 163 ? -23.814 5.326 20.504 1.00 88.94 163 GLU A N 1
ATOM 1276 C CA . GLU A 1 163 ? -23.880 3.868 20.584 1.00 88.94 163 GLU A CA 1
ATOM 1277 C C . GLU A 1 163 ? -24.005 3.287 19.170 1.00 88.94 163 GLU A C 1
ATOM 1279 O O . GLU A 1 163 ? -24.545 3.943 18.268 1.00 88.94 163 GLU A O 1
ATOM 1284 N N . VAL A 1 164 ? -23.462 2.080 18.981 1.00 85.88 164 VAL A N 1
ATOM 1285 C CA . VAL A 1 164 ? -23.376 1.360 17.699 1.00 85.88 164 VAL A CA 1
ATOM 1286 C C . VAL A 1 164 ? -23.932 -0.045 17.856 1.00 85.88 164 VAL A C 1
ATOM 1288 O O . VAL A 1 164 ? -23.513 -0.713 18.828 1.00 85.88 164 VAL A O 1
#

Sequence (164 aa):
IKMDTTIPAHGSCGRIVATSPDPVWEMEEMPFARIMGDMVMLPTGEVLIINGAQSGTQGFELASNPCLNPVLYRPDQPLGLRFMVLNPGTVPRMYHSTANLLPDGRVLLVGSNPHYFYNFNAEYPTELRLEAFSPEYLSPDRANLRPEIKTWPKTLRFGEAFEV

InterPro domains:
  IPR009880 Glyoxal oxidase, N-terminal [PF07250] (4-137)
  IPR011043 Galactose oxidase/kelch, beta-propeller [SSF50965] (24-140)
  IPR037293 Galactose oxidase, central domain superfamily [G3DSA:2.130.10.80] (2-144)

Solvent-accessible surface area (backbone atoms only — not comparable to full-atom values): 9921 Å² total; per-residue (Å²): 132,89,81,60,30,74,47,68,36,65,32,75,42,76,47,65,55,83,85,45,100,75,65,56,74,52,73,47,72,46,98,61,30,51,40,68,52,37,77,38,76,43,100,84,70,32,32,42,36,34,46,4,19,29,16,34,50,89,48,87,90,28,47,35,64,61,36,42,51,28,33,42,36,35,82,88,45,59,92,93,63,24,72,42,83,46,80,61,60,90,68,74,26,29,47,73,38,50,64,45,76,40,98,88,66,32,32,40,36,39,47,7,36,77,40,99,76,60,44,71,88,48,99,77,33,42,40,83,66,74,46,69,50,72,50,75,84,71,32,78,94,37,54,90,70,63,82,78,83,84,49,72,78,95,73,84,60,93,92,64,87,84,72,103

Foldseek 3Di:
DPWDQAAFAFQKDWDWPPPDPDIDTDIDGAPAHFDPWEWEQFPVRKIKTDAGAGGAHADPPGHDHAPQWIWIAQPPDPGPPGIDTDDGDDARRYHQWYWDQDPVRWIKIDWDDPPVVQAQPDPRGGDGDIDTHDDPCNDPVNPVVDDDDDDDDPDDDPPDDDDD

Radius of gyration: 18.9 Å; Cα contacts (8 Å, |Δi|>4): 324; chains: 1; bounding box: 48×35×50 Å

Organism: Opuntia streptacantha (NCBI:txid393608)

Mean predicted aligned error: 4.25 Å

Nearest PDB structures (foldseek):
  8tx6-assembly1_A  TM=8.243E-01  e=3.030E-05  Fusarium graminearum
  6xlt-assembly1_A  TM=8.223E-01  e=4.664E-05  Fusarium graminearum
  6xlr-assembly1_A  TM=8.230E-01  e=5.482E-05  Fusarium graminearum
  2eic-assembly1_A  TM=7.488E-01  e=7.576E-05  Fusarium graminearum
  6oet-assembly1_B  TM=4.998E-01  e=8.367E-02  Mus musculus

pLDDT: mean 94.13, std 6.37, range [53.09, 98.69]